Protein AF-A0A350JIN5-F1 (afdb_monomer_lite)

Radius of gyration: 14.82 Å; chains: 1; bounding box: 34×25×45 Å

Foldseek 3Di:
DFDDPVLVVLLVVLVVPQPFDWPDWDDDRPQQKIKTHGPVRWIKIKHWDWDFDQDPVRDTDTAIKMWIATSNDIDIGRDSVVVSVVSNVSSVVVVVVD

Secondary structure (DSSP, 8-state):
----HHHHHHHHHHHHHSSPPEEEEEEETTTTEEEEEETTS-EEEEEEEEEEEE-TTS-EEEEEEEEEEETTEEEEESSHHHHHHHHHHHHHHHHTT-

Structure (mmCIF, N/CA/C/O backbone):
data_AF-A0A350JIN5-F1
#
_entry.id   AF-A0A350JIN5-F1
#
loop_
_atom_site.group_PDB
_atom_site.id
_atom_site.type_symbol
_atom_site.label_atom_id
_atom_site.label_alt_id
_atom_site.label_comp_id
_atom_site.label_asym_id
_atom_site.label_entity_id
_atom_site.label_seq_id
_atom_site.pdbx_PDB_ins_code
_atom_site.Cartn_x
_atom_site.Cartn_y
_atom_site.Cartn_z
_atom_site.occupancy
_atom_site.B_iso_or_equiv
_atom_site.auth_seq_id
_atom_site.auth_comp_id
_atom_site.auth_asym_id
_atom_site.auth_atom_id
_atom_site.pdbx_PDB_model_num
ATOM 1 N N . MET A 1 1 ? -14.181 0.715 4.672 1.00 66.94 1 MET A N 1
ATOM 2 C CA . MET A 1 1 ? -13.038 1.590 5.009 1.00 66.94 1 MET A CA 1
ATOM 3 C C . MET A 1 1 ? -12.572 2.340 3.781 1.00 66.94 1 MET A C 1
ATOM 5 O O . MET A 1 1 ? -12.664 1.789 2.694 1.00 66.94 1 MET A O 1
ATOM 9 N N . ARG A 1 2 ? -12.103 3.582 3.933 1.00 74.31 2 ARG A N 1
ATOM 10 C CA . ARG A 1 2 ? -11.604 4.388 2.812 1.00 74.31 2 ARG A CA 1
ATOM 11 C C . ARG A 1 2 ? -10.149 4.775 3.046 1.00 74.31 2 ARG A C 1
ATOM 13 O O . ARG A 1 2 ? -9.771 5.015 4.191 1.00 74.31 2 ARG A O 1
ATOM 20 N N . PHE A 1 3 ? -9.358 4.872 1.981 1.00 74.56 3 PHE A N 1
ATOM 21 C CA . PHE A 1 3 ? -8.117 5.643 2.058 1.00 74.56 3 PHE A CA 1
ATOM 22 C C . PHE A 1 3 ? -8.427 7.121 2.260 1.00 74.56 3 PHE A C 1
ATOM 24 O O . PHE A 1 3 ? -9.393 7.653 1.699 1.00 74.56 3 PHE A O 1
ATOM 31 N N . GLN A 1 4 ? -7.612 7.787 3.068 1.00 81.62 4 GLN A N 1
ATOM 32 C CA . GLN A 1 4 ? -7.593 9.237 3.128 1.00 81.62 4 GLN A CA 1
ATOM 33 C C . GLN A 1 4 ? -6.894 9.763 1.872 1.00 81.62 4 GLN A C 1
ATOM 35 O O . GLN A 1 4 ? -5.999 9.127 1.324 1.00 81.62 4 GLN A O 1
ATOM 40 N N . GLN A 1 5 ? -7.301 10.938 1.394 1.00 81.25 5 GLN A N 1
ATOM 41 C CA . GLN A 1 5 ? -6.699 11.522 0.190 1.00 81.25 5 GLN A CA 1
ATOM 42 C C . GLN A 1 5 ? -5.197 11.791 0.372 1.00 81.25 5 GLN A C 1
ATOM 44 O O . GLN A 1 5 ? -4.419 11.591 -0.551 1.00 81.25 5 GLN A O 1
ATOM 49 N N . LYS A 1 6 ? -4.789 12.190 1.581 1.00 85.94 6 LYS A N 1
ATOM 50 C CA . LYS A 1 6 ? -3.387 12.453 1.924 1.00 85.94 6 LYS A CA 1
ATOM 51 C C . LYS A 1 6 ? -2.483 11.222 1.754 1.00 85.94 6 LYS A C 1
ATOM 53 O O . LYS A 1 6 ? -1.350 11.361 1.323 1.00 85.94 6 LYS A O 1
ATOM 58 N N . GLU A 1 7 ? -3.015 10.032 2.037 1.00 84.31 7 GLU A N 1
ATOM 59 C CA . GLU A 1 7 ? -2.308 8.746 1.954 1.00 84.31 7 GLU A CA 1
ATOM 60 C C . GLU A 1 7 ? -2.016 8.381 0.493 1.00 84.31 7 GLU A C 1
ATOM 62 O O . GLU A 1 7 ? -0.913 7.964 0.154 1.00 84.31 7 GLU A O 1
ATOM 67 N N . TYR A 1 8 ? -2.993 8.620 -0.388 1.00 83.69 8 TYR A N 1
ATOM 68 C CA . TYR A 1 8 ? -2.797 8.523 -1.833 1.00 83.69 8 TYR A CA 1
ATOM 69 C C . TYR A 1 8 ? -1.730 9.495 -2.323 1.00 83.69 8 TYR A C 1
ATOM 71 O O . TYR A 1 8 ? -0.806 9.080 -3.015 1.00 83.69 8 TYR A O 1
ATOM 79 N N . ASN A 1 9 ? -1.859 10.774 -1.953 1.00 87.31 9 ASN A N 1
ATOM 80 C CA . ASN A 1 9 ? -0.949 11.812 -2.418 1.00 87.31 9 ASN A CA 1
ATOM 81 C C . ASN A 1 9 ? 0.500 11.466 -2.039 1.00 87.31 9 ASN A C 1
ATOM 83 O O . ASN A 1 9 ? 1.357 11.495 -2.915 1.00 87.31 9 ASN A O 1
ATOM 87 N N . ALA A 1 10 ? 0.745 11.047 -0.791 1.00 87.75 10 ALA A N 1
ATOM 88 C CA . ALA A 1 10 ? 2.069 10.648 -0.311 1.00 87.75 10 ALA A CA 1
ATOM 89 C C . ALA A 1 10 ? 2.690 9.520 -1.157 1.00 87.75 10 ALA A C 1
ATOM 91 O O . ALA A 1 10 ? 3.791 9.674 -1.680 1.00 87.75 10 ALA A O 1
ATOM 92 N N . LEU A 1 11 ? 1.961 8.418 -1.369 1.00 85.38 11 LEU A N 1
ATOM 93 C CA . LEU A 1 11 ? 2.468 7.284 -2.153 1.00 85.38 11 LEU A CA 1
ATOM 94 C C . LEU A 1 11 ? 2.622 7.622 -3.640 1.00 85.38 11 LEU A C 1
ATOM 96 O O . LEU A 1 11 ? 3.607 7.236 -4.262 1.00 85.38 11 LEU A O 1
ATOM 100 N N . SER A 1 12 ? 1.675 8.370 -4.209 1.00 83.69 12 SER A N 1
ATOM 101 C CA . SER A 1 12 ? 1.752 8.804 -5.606 1.00 83.69 12 SER A CA 1
ATOM 102 C C . SER A 1 12 ? 2.947 9.722 -5.846 1.00 83.69 12 SER A C 1
ATOM 104 O O . SER A 1 12 ? 3.625 9.577 -6.853 1.00 83.69 12 SER A O 1
ATOM 106 N N . GLN A 1 13 ? 3.255 10.617 -4.903 1.00 88.38 13 GLN A N 1
ATOM 107 C CA . GLN A 1 13 ? 4.398 11.512 -5.003 1.00 88.38 13 GLN A CA 1
ATOM 108 C C . GLN A 1 13 ? 5.712 10.730 -4.996 1.00 88.38 13 GLN A C 1
ATOM 110 O O . GLN A 1 13 ? 6.573 11.031 -5.813 1.00 88.38 13 GLN A O 1
ATOM 115 N N . LEU A 1 14 ? 5.837 9.697 -4.153 1.00 86.06 14 LEU A N 1
ATOM 116 C CA . LEU A 1 14 ? 7.002 8.803 -4.147 1.00 86.06 14 LEU A CA 1
ATOM 117 C C . LEU A 1 14 ? 7.180 8.087 -5.495 1.00 86.06 14 LEU A C 1
ATOM 119 O O . LEU A 1 14 ? 8.287 8.053 -6.027 1.00 86.06 14 LEU A O 1
ATOM 123 N N . ILE A 1 15 ? 6.088 7.586 -6.083 1.00 84.44 15 ILE A N 1
ATOM 124 C CA . ILE A 1 15 ? 6.099 6.948 -7.410 1.00 84.44 15 ILE A CA 1
ATOM 125 C C . ILE A 1 15 ? 6.487 7.956 -8.499 1.00 84.44 15 ILE A C 1
ATOM 127 O O . ILE A 1 15 ? 7.369 7.673 -9.300 1.00 84.44 15 ILE A O 1
ATOM 131 N N . TYR A 1 16 ? 5.867 9.139 -8.531 1.00 82.38 16 TYR A N 1
ATOM 132 C CA . TYR A 1 16 ? 6.159 10.163 -9.542 1.00 82.38 16 TYR A CA 1
ATOM 133 C C . TYR A 1 16 ? 7.560 10.761 -9.409 1.00 82.38 16 TYR A C 1
ATOM 135 O O . TYR A 1 16 ? 8.121 11.205 -10.404 1.00 82.38 16 TYR A O 1
ATOM 143 N N . SER A 1 17 ? 8.117 10.790 -8.197 1.00 81.56 17 SER A N 1
ATOM 144 C CA . SER A 1 17 ? 9.511 11.183 -7.973 1.00 81.56 17 SER A CA 1
ATOM 145 C C . SER A 1 17 ? 10.509 10.090 -8.342 1.00 81.56 17 SER A C 1
ATOM 147 O O . SER A 1 17 ? 11.700 10.368 -8.431 1.00 81.56 17 SER A O 1
ATOM 149 N N . SER A 1 18 ? 10.045 8.852 -8.523 1.00 75.06 18 SER A N 1
ATOM 150 C CA . SER A 1 18 ? 10.900 7.766 -8.980 1.00 75.06 18 SER A CA 1
ATOM 151 C C . SER A 1 18 ? 11.149 7.910 -10.483 1.00 75.06 18 SER A C 1
ATOM 153 O O . SER A 1 18 ? 10.221 8.186 -11.241 1.00 75.06 18 SER A O 1
ATOM 155 N N . GLU A 1 19 ? 12.390 7.711 -10.930 1.00 72.06 19 GLU A N 1
ATOM 156 C CA . GLU A 1 19 ? 12.752 7.770 -12.359 1.00 72.06 19 GLU A CA 1
ATOM 157 C C . GLU A 1 19 ? 12.245 6.548 -13.154 1.00 72.06 19 GLU A C 1
ATOM 159 O O . GLU A 1 19 ? 12.461 6.433 -14.360 1.00 72.06 19 GLU A O 1
ATOM 164 N N . PHE A 1 20 ? 11.548 5.623 -12.492 1.00 70.56 20 PHE A N 1
ATOM 165 C CA . PHE A 1 20 ? 11.062 4.387 -13.084 1.00 70.56 20 PHE A CA 1
ATOM 166 C C . PHE A 1 20 ? 9.722 4.574 -13.802 1.00 70.56 20 PHE A C 1
ATOM 168 O O . PHE A 1 20 ? 8.746 5.065 -13.230 1.00 70.56 20 PHE A O 1
ATOM 175 N N . GLY A 1 21 ? 9.627 4.067 -15.032 1.00 68.56 21 GLY A N 1
ATOM 176 C CA . GLY A 1 21 ? 8.339 3.864 -15.696 1.00 68.56 21 GLY A CA 1
ATOM 177 C C . GLY A 1 21 ? 7.594 2.673 -15.086 1.00 68.56 21 GLY A C 1
ATOM 178 O O . GLY A 1 21 ? 8.126 1.566 -15.076 1.00 68.56 21 GLY A O 1
ATOM 179 N N . TYR A 1 22 ? 6.374 2.885 -14.582 1.00 78.12 22 TYR A N 1
ATOM 180 C CA . TYR A 1 22 ? 5.492 1.808 -14.114 1.00 78.12 22 TYR A CA 1
ATOM 181 C C . TYR A 1 22 ? 4.572 1.318 -15.242 1.00 78.12 22 TYR A C 1
ATOM 183 O O . TYR A 1 22 ? 4.096 2.114 -16.050 1.00 78.12 22 TYR A O 1
ATOM 191 N N . ASP A 1 23 ? 4.263 0.021 -15.257 1.00 82.00 23 ASP A N 1
ATOM 192 C CA . ASP A 1 23 ? 3.328 -0.577 -16.222 1.00 82.00 23 ASP A CA 1
ATOM 193 C C . ASP A 1 23 ? 1.878 -0.361 -15.798 1.00 82.00 23 ASP A C 1
ATOM 195 O O . ASP A 1 23 ? 0.985 -0.138 -16.616 1.00 82.00 23 ASP A O 1
ATOM 199 N N . SER A 1 24 ? 1.620 -0.469 -14.492 1.00 85.56 24 SER A N 1
ATOM 200 C CA . SER A 1 24 ? 0.283 -0.281 -13.950 1.00 85.56 24 SER A CA 1
ATOM 201 C C . SER A 1 24 ? 0.314 0.323 -12.556 1.00 85.56 24 SER A C 1
ATOM 203 O O . SER A 1 24 ? 1.146 -0.014 -11.712 1.00 85.56 24 SER A O 1
ATOM 205 N N . PHE A 1 25 ? -0.635 1.222 -12.316 1.00 87.06 25 PHE A N 1
ATOM 206 C CA . PHE A 1 25 ? -0.897 1.804 -11.013 1.00 87.06 25 PHE A CA 1
ATOM 207 C C . PHE A 1 25 ? -2.403 1.829 -10.775 1.00 87.06 25 PHE A C 1
ATOM 209 O O . PHE A 1 25 ? -3.168 2.426 -11.534 1.00 87.06 25 PHE A O 1
ATOM 216 N N . GLN A 1 26 ? -2.840 1.170 -9.708 1.00 88.00 26 GLN A N 1
ATOM 217 C CA . GLN A 1 26 ? -4.231 1.120 -9.296 1.00 88.00 26 GLN A CA 1
ATOM 218 C C . GLN A 1 26 ? -4.355 1.645 -7.874 1.00 88.00 26 GLN A C 1
ATOM 220 O O . GLN A 1 26 ? -3.735 1.121 -6.956 1.00 88.00 26 GLN A O 1
ATOM 225 N N . PHE A 1 27 ? -5.241 2.616 -7.666 1.00 84.38 27 PHE A N 1
ATOM 226 C CA . PHE A 1 27 ? -5.642 3.056 -6.336 1.00 84.38 27 PHE A CA 1
ATOM 227 C C . PHE A 1 27 ? -7.164 3.021 -6.203 1.00 84.38 27 PHE A C 1
ATOM 229 O O . PHE A 1 27 ? -7.900 3.707 -6.911 1.00 84.38 27 PHE A O 1
ATOM 236 N N . SER A 1 28 ? -7.656 2.222 -5.258 1.00 85.19 28 SER A N 1
ATOM 237 C CA . SER A 1 28 ? -9.073 2.125 -4.935 1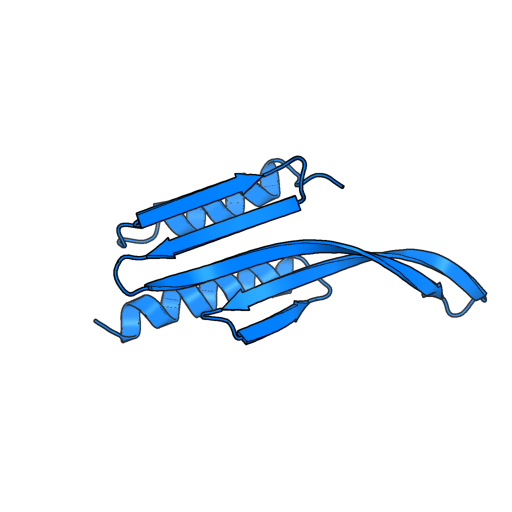.00 85.19 28 SER A CA 1
ATOM 238 C C . SER A 1 28 ? -9.341 2.671 -3.542 1.00 85.19 28 SER A C 1
ATOM 240 O O . SER A 1 28 ? -9.325 1.948 -2.541 1.00 85.19 28 SER A O 1
ATOM 242 N N . LYS A 1 29 ? -9.699 3.958 -3.485 1.00 77.88 29 LYS A N 1
ATOM 243 C CA . LYS A 1 29 ? -10.085 4.631 -2.237 1.00 77.88 29 LYS A CA 1
ATOM 244 C C . LYS A 1 29 ? -11.191 3.893 -1.494 1.00 77.88 29 LYS A C 1
ATOM 246 O O . LYS A 1 29 ? -11.131 3.791 -0.276 1.00 77.88 29 LYS A O 1
ATOM 251 N N . LYS A 1 30 ? -12.205 3.398 -2.216 1.00 80.50 30 LYS A N 1
ATOM 252 C CA . LYS A 1 30 ? -13.363 2.694 -1.636 1.00 80.50 30 LYS A CA 1
ATOM 253 C C . LYS A 1 30 ? -13.002 1.324 -1.069 1.00 80.50 30 LYS A C 1
ATOM 255 O O . LYS A 1 30 ? -13.616 0.919 -0.089 1.00 80.50 30 LYS A O 1
ATOM 260 N N . ARG A 1 31 ? -12.063 0.617 -1.703 1.00 80.25 31 ARG A N 1
ATOM 261 C CA . ARG A 1 31 ? -11.655 -0.731 -1.289 1.00 80.25 31 ARG A CA 1
ATOM 262 C C . ARG A 1 31 ? -10.482 -0.720 -0.321 1.00 80.25 31 ARG A C 1
ATOM 264 O O . ARG A 1 31 ? -10.197 -1.746 0.270 1.00 80.25 31 ARG A O 1
ATOM 271 N N . GLY A 1 32 ? -9.824 0.424 -0.141 1.00 83.62 32 GLY A N 1
ATOM 272 C CA . GLY A 1 32 ? -8.620 0.473 0.669 1.00 83.62 32 GLY A CA 1
ATOM 273 C C . GLY A 1 32 ? -7.495 -0.326 0.016 1.00 83.62 32 GLY A C 1
ATOM 274 O O . GLY A 1 32 ? -6.780 -1.014 0.730 1.00 83.62 32 GLY A O 1
ATOM 275 N N . ILE A 1 33 ? -7.350 -0.255 -1.311 1.00 86.81 33 ILE A N 1
ATOM 276 C CA . ILE A 1 33 ? -6.319 -0.986 -2.065 1.00 86.81 33 ILE A CA 1
ATOM 277 C C . ILE A 1 33 ? -5.451 0.004 -2.835 1.00 86.81 33 ILE A C 1
ATOM 279 O O . ILE A 1 33 ? -5.986 0.950 -3.420 1.00 86.81 33 ILE A O 1
ATOM 283 N N . LEU A 1 34 ? -4.148 -0.255 -2.902 1.00 89.00 34 LEU A N 1
ATOM 284 C CA . LEU A 1 34 ? -3.298 0.229 -3.988 1.00 89.00 34 LEU A CA 1
ATOM 285 C C . LEU A 1 34 ? -2.338 -0.853 -4.459 1.00 89.00 34 LEU A C 1
ATOM 287 O O . LEU A 1 34 ? -1.906 -1.695 -3.682 1.00 89.00 34 LEU A O 1
ATOM 291 N N . SER A 1 35 ? -2.069 -0.844 -5.754 1.00 89.62 35 SER A N 1
ATOM 292 C CA . SER A 1 35 ? -1.195 -1.783 -6.438 1.00 89.62 35 SER A CA 1
ATOM 293 C C . SER A 1 35 ? -0.363 -0.997 -7.432 1.00 89.62 35 SER A C 1
ATOM 295 O O . SER A 1 35 ? -0.908 -0.184 -8.177 1.00 89.62 35 SER A O 1
ATOM 297 N N . VAL A 1 36 ? 0.936 -1.245 -7.453 1.00 90.38 36 VAL A N 1
ATOM 298 C CA . VAL A 1 36 ? 1.851 -0.731 -8.468 1.00 90.38 36 VAL A CA 1
ATOM 299 C C . VAL A 1 36 ? 2.673 -1.889 -9.019 1.00 90.38 36 VAL A C 1
ATOM 301 O O . VAL A 1 36 ? 3.066 -2.794 -8.279 1.00 90.38 36 VAL A O 1
ATOM 304 N N . THR A 1 37 ? 2.888 -1.883 -10.328 1.00 88.69 37 THR A N 1
ATOM 305 C CA . THR A 1 37 ? 3.680 -2.888 -11.038 1.00 88.69 37 THR A CA 1
ATOM 306 C C . THR A 1 37 ? 4.623 -2.188 -12.001 1.00 88.69 37 THR A C 1
ATOM 308 O O . THR A 1 37 ? 4.187 -1.325 -12.763 1.00 88.69 37 THR A O 1
ATOM 311 N N . TYR A 1 38 ? 5.898 -2.561 -11.953 1.00 84.06 38 TYR A N 1
ATOM 312 C CA . TYR A 1 38 ? 6.954 -2.069 -12.837 1.00 84.06 38 TYR A CA 1
ATOM 313 C C . TYR A 1 38 ? 7.349 -3.133 -13.874 1.00 84.06 38 TYR A C 1
ATOM 315 O O . TYR A 1 38 ? 7.164 -4.326 -13.625 1.00 84.06 38 TYR A O 1
ATOM 323 N N . SER A 1 39 ? 7.949 -2.680 -14.984 1.00 67.56 39 SER A N 1
ATOM 324 C CA . SER A 1 39 ? 8.309 -3.415 -16.222 1.00 67.56 39 SER A CA 1
ATOM 325 C C . SER A 1 39 ? 9.143 -4.690 -16.064 1.00 67.56 39 SER A C 1
ATOM 327 O O . SER A 1 39 ? 9.304 -5.462 -17.007 1.00 67.56 39 SER A O 1
ATOM 329 N N . SER A 1 40 ? 9.622 -4.971 -14.857 1.00 70.62 40 SER A N 1
ATOM 330 C CA . SER A 1 40 ? 10.337 -6.186 -14.464 1.00 70.62 40 SER A CA 1
ATOM 331 C C . SER A 1 40 ? 9.456 -7.226 -13.750 1.00 70.62 40 SER A C 1
ATOM 333 O O . SER A 1 40 ? 9.972 -8.184 -13.176 1.00 70.62 40 SER A O 1
ATOM 335 N N . GLY A 1 41 ? 8.129 -7.040 -13.733 1.00 78.06 41 GLY A N 1
ATOM 336 C CA . GLY A 1 41 ? 7.192 -7.879 -12.973 1.00 78.06 41 GLY A CA 1
ATOM 337 C C . GLY A 1 41 ? 7.223 -7.618 -11.463 1.00 78.06 41 GLY A C 1
ATOM 338 O O . GLY A 1 41 ? 6.536 -8.299 -10.701 1.00 78.06 41 GLY A O 1
ATOM 339 N N . GLN A 1 42 ? 7.998 -6.618 -11.033 1.00 86.19 42 GLN A N 1
ATOM 340 C CA . GLN A 1 42 ? 8.106 -6.205 -9.641 1.00 86.19 42 GLN A CA 1
ATOM 341 C C . GLN A 1 42 ? 6.807 -5.533 -9.212 1.00 86.19 42 GLN A C 1
ATOM 343 O O . GLN A 1 42 ? 6.397 -4.521 -9.789 1.00 86.19 42 GLN A O 1
ATOM 348 N N . CYS A 1 43 ? 6.150 -6.095 -8.201 1.00 90.88 43 CYS A N 1
ATOM 349 C CA . CYS A 1 43 ? 4.860 -5.611 -7.738 1.00 90.88 43 CYS A CA 1
ATOM 350 C C . CYS A 1 43 ? 4.896 -5.244 -6.259 1.00 90.88 43 CYS A C 1
ATOM 352 O O . CYS A 1 43 ? 5.438 -5.967 -5.420 1.00 90.88 43 CYS A O 1
ATOM 354 N N . PHE A 1 44 ? 4.256 -4.120 -5.950 1.00 91.75 44 PHE A N 1
ATOM 355 C CA . PHE A 1 44 ? 3.917 -3.745 -4.592 1.00 91.75 44 PHE A CA 1
ATOM 356 C C . PHE A 1 44 ? 2.410 -3.590 -4.508 1.00 91.75 44 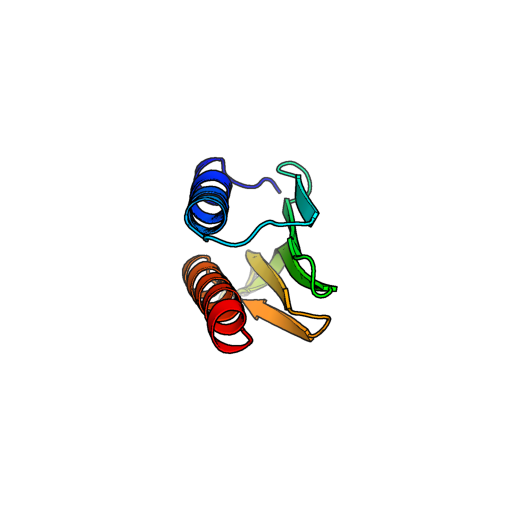PHE A C 1
ATOM 358 O O . PHE A 1 44 ? 1.815 -2.722 -5.153 1.00 91.75 44 PHE A O 1
ATOM 365 N N . GLN A 1 45 ? 1.784 -4.444 -3.713 1.00 91.81 45 GLN A N 1
ATOM 366 C CA . GLN A 1 45 ? 0.360 -4.369 -3.436 1.00 91.81 45 GLN A CA 1
ATOM 367 C C . GLN A 1 45 ? 0.135 -4.059 -1.978 1.00 91.81 45 GLN A C 1
ATOM 369 O O . GLN A 1 45 ? 0.915 -4.417 -1.101 1.00 91.81 45 GLN A O 1
ATOM 374 N N . PHE A 1 46 ? -0.982 -3.414 -1.715 1.00 88.50 46 PHE A N 1
ATOM 375 C CA . PHE A 1 46 ? -1.325 -2.985 -0.388 1.00 88.50 46 PHE A CA 1
ATOM 376 C C . PHE A 1 46 ? -2.831 -2.989 -0.195 1.00 88.50 46 PHE A C 1
ATOM 378 O O . PHE A 1 46 ? -3.606 -2.627 -1.086 1.00 88.50 46 PHE A O 1
ATOM 385 N N . HIS A 1 47 ? -3.235 -3.379 1.007 1.00 89.94 47 HIS A N 1
ATOM 386 C CA . HIS A 1 47 ? -4.621 -3.460 1.414 1.00 89.94 47 HIS A CA 1
ATOM 387 C C . HIS A 1 47 ? -4.789 -3.018 2.869 1.00 89.94 47 HIS A C 1
ATOM 389 O O . HIS A 1 47 ? -4.127 -3.524 3.775 1.00 89.94 47 HIS A O 1
ATOM 395 N N . ARG A 1 48 ? -5.723 -2.095 3.103 1.00 88.75 48 ARG A N 1
ATOM 396 C CA . ARG A 1 48 ? -6.170 -1.703 4.441 1.00 88.75 48 ARG A CA 1
ATOM 397 C C . ARG A 1 48 ? -7.169 -2.721 4.966 1.00 88.75 48 ARG A C 1
ATOM 399 O O . ARG A 1 48 ? -8.223 -2.914 4.359 1.00 88.75 48 ARG A O 1
ATOM 406 N N . LYS A 1 49 ? -6.898 -3.292 6.134 1.00 84.25 49 LYS A N 1
ATOM 407 C CA . LYS A 1 49 ? -7.788 -4.241 6.805 1.00 84.25 49 LYS A CA 1
ATOM 408 C C . LYS A 1 49 ? -8.223 -3.693 8.163 1.00 84.25 49 LYS A C 1
ATOM 410 O O . LYS A 1 49 ? -7.411 -3.185 8.918 1.00 84.25 49 LYS A O 1
ATOM 415 N N . GLU A 1 50 ? -9.523 -3.748 8.442 1.00 85.94 50 GLU A N 1
ATOM 416 C CA . GLU A 1 50 ? -10.058 -3.443 9.771 1.00 85.94 50 GLU A CA 1
ATOM 417 C C . GLU A 1 50 ? -10.174 -4.788 10.463 1.00 85.94 50 GLU A C 1
ATOM 419 O O . GLU A 1 50 ? -10.829 -5.697 9.944 1.00 85.94 50 GLU A O 1
ATOM 424 N N . THR A 1 51 ? -9.499 -4.935 11.588 1.00 85.31 51 THR A N 1
ATOM 425 C CA . THR A 1 51 ? -9.645 -6.090 12.459 1.00 85.31 51 THR A CA 1
ATOM 426 C C . THR A 1 51 ? -10.308 -5.638 13.745 1.00 85.31 51 THR A C 1
ATOM 428 O O . THR A 1 51 ? -10.112 -4.518 14.211 1.00 85.31 51 THR A O 1
ATOM 431 N N . THR A 1 52 ? -11.145 -6.495 14.313 1.00 90.06 52 THR A N 1
ATOM 432 C CA . THR A 1 52 ? -11.669 -6.272 15.658 1.00 90.06 52 THR A CA 1
ATOM 433 C C . THR A 1 52 ? -10.784 -7.062 16.607 1.00 90.06 52 THR A C 1
ATOM 435 O O . THR A 1 52 ? -10.714 -8.286 16.496 1.00 90.06 52 THR A O 1
ATOM 438 N N . LYS A 1 53 ? -10.082 -6.373 17.507 1.00 88.75 53 LYS A N 1
ATOM 439 C CA . LYS A 1 53 ? -9.244 -6.992 18.540 1.00 88.75 53 LYS A CA 1
ATOM 440 C C . LYS A 1 53 ? -9.907 -6.798 19.901 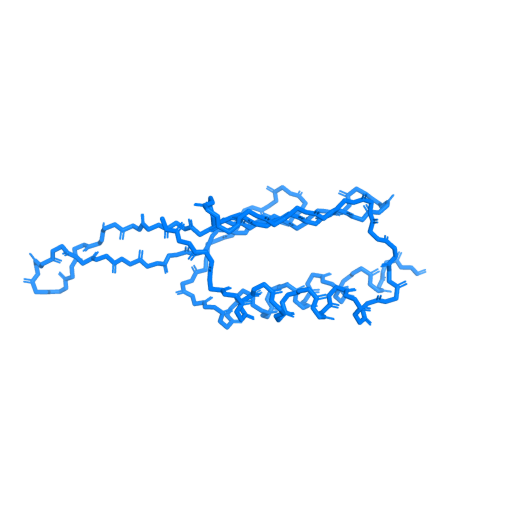1.00 88.75 53 LYS A C 1
ATOM 442 O O . LYS A 1 53 ? -10.578 -5.794 20.137 1.00 88.75 53 LYS A O 1
ATOM 447 N N . LEU A 1 54 ? -9.752 -7.782 20.779 1.00 92.94 54 LEU A N 1
ATOM 448 C CA . LEU A 1 54 ? -10.145 -7.650 22.177 1.00 92.94 54 LEU A CA 1
ATOM 449 C C . LEU A 1 54 ? -9.013 -6.928 22.912 1.00 92.94 54 LEU A C 1
ATOM 451 O O . LEU A 1 54 ? -7.875 -7.393 22.870 1.00 92.94 54 LEU A O 1
ATOM 455 N N . ASP A 1 55 ? -9.306 -5.789 23.531 1.00 89.94 55 ASP A N 1
ATOM 456 C CA . ASP A 1 55 ? -8.312 -5.030 24.290 1.00 89.94 55 ASP A CA 1
ATOM 457 C C . ASP A 1 55 ? -8.102 -5.593 25.713 1.00 89.94 55 ASP A C 1
ATOM 459 O O . ASP A 1 55 ? -8.770 -6.537 26.151 1.00 89.94 55 ASP A O 1
ATOM 463 N N . SER A 1 56 ? -7.164 -5.003 26.459 1.00 93.00 56 SER A N 1
ATOM 464 C CA . SER A 1 56 ? -6.859 -5.385 27.847 1.00 93.00 56 SER A CA 1
ATOM 465 C C . SER A 1 56 ? -8.032 -5.191 28.816 1.00 93.00 56 SER A C 1
ATOM 467 O O . SER A 1 56 ? -8.070 -5.833 29.865 1.00 93.00 56 SER A O 1
ATOM 469 N N . ASN A 1 57 ? -9.013 -4.362 28.455 1.00 94.69 57 ASN A N 1
ATOM 470 C CA . ASN A 1 57 ? -10.226 -4.105 29.226 1.00 94.69 57 ASN A CA 1
ATOM 471 C C . ASN A 1 57 ? -11.386 -5.029 28.819 1.00 94.69 57 ASN A C 1
ATOM 473 O O . ASN A 1 57 ? -12.516 -4.828 29.268 1.00 94.69 57 ASN A O 1
ATOM 477 N N . LYS A 1 58 ? -11.123 -6.050 27.988 1.00 92.38 58 LYS A N 1
ATOM 478 C CA . LYS A 1 58 ? -12.123 -6.969 27.421 1.00 92.38 58 LYS A CA 1
ATOM 479 C C . LYS A 1 58 ? -13.174 -6.259 26.559 1.00 92.38 58 LYS A C 1
ATOM 481 O O . LYS A 1 58 ? -14.308 -6.729 26.455 1.00 92.38 58 LYS A O 1
ATOM 486 N N . GLN A 1 59 ? -12.808 -5.150 25.923 1.00 94.56 59 GLN A N 1
ATOM 487 C CA . GLN A 1 59 ? -13.653 -4.445 24.968 1.00 94.56 59 GLN A CA 1
ATOM 488 C C . GLN A 1 59 ? -13.213 -4.751 23.537 1.00 94.56 59 GLN A C 1
ATOM 490 O O . GLN A 1 59 ? -12.025 -4.812 23.213 1.00 94.56 59 GLN A O 1
ATOM 495 N N . TRP A 1 60 ? -14.191 -4.959 22.657 1.00 92.81 60 TRP A N 1
ATOM 496 C CA . TRP A 1 60 ? -13.937 -5.109 21.230 1.00 92.81 60 TRP A CA 1
ATOM 497 C C . TRP A 1 60 ? -13.615 -3.746 20.631 1.00 92.81 60 TRP A C 1
ATOM 499 O O . TRP A 1 60 ? -14.481 -2.876 20.540 1.00 92.81 60 TRP A O 1
ATOM 509 N N . THR A 1 61 ? -12.375 -3.573 20.196 1.00 91.00 61 THR A N 1
ATOM 510 C CA . THR A 1 61 ? -11.906 -2.340 19.570 1.00 91.00 61 THR A CA 1
ATOM 511 C C . THR A 1 61 ? -11.586 -2.586 18.105 1.00 91.00 61 THR 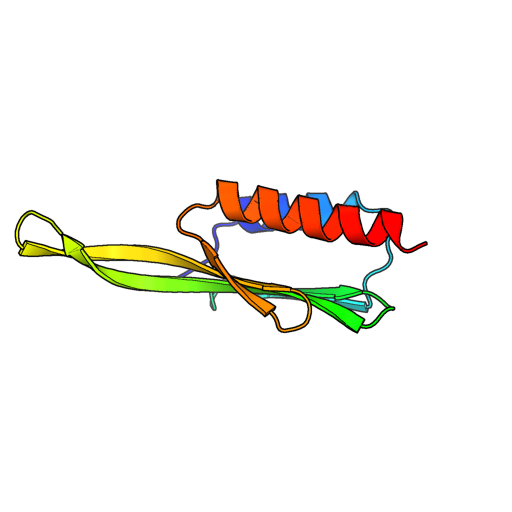A C 1
ATOM 513 O O . THR A 1 61 ? -11.099 -3.647 17.705 1.00 91.00 61 THR A O 1
ATOM 516 N N . LYS A 1 62 ? -11.907 -1.594 17.273 1.00 88.19 62 LYS A N 1
ATOM 517 C CA . LYS A 1 62 ? -11.528 -1.603 15.863 1.00 88.19 62 LYS A CA 1
ATOM 518 C C . LYS A 1 62 ? -10.074 -1.189 15.746 1.00 88.19 62 LYS A C 1
ATOM 520 O O . LYS A 1 62 ? -9.683 -0.135 16.241 1.00 88.19 62 LYS A O 1
ATOM 525 N N . HIS A 1 63 ? -9.306 -1.999 15.046 1.00 84.94 63 HIS A N 1
ATOM 526 C CA . HIS A 1 63 ? -7.907 -1.775 14.771 1.00 84.94 63 HIS A CA 1
ATOM 527 C C . HIS A 1 63 ? -7.695 -1.759 13.258 1.00 84.94 63 HIS A C 1
ATOM 529 O O . HIS A 1 63 ? -8.294 -2.544 12.520 1.00 84.94 63 HIS A O 1
ATOM 535 N N . VAL A 1 64 ? -6.885 -0.818 12.783 1.00 84.31 64 VAL A N 1
ATOM 536 C CA . VAL A 1 64 ? -6.564 -0.697 11.362 1.00 84.31 64 VAL A CA 1
ATOM 537 C C . VAL A 1 64 ? -5.185 -1.286 11.152 1.00 84.31 64 VAL A C 1
ATOM 539 O O . VAL A 1 64 ? -4.209 -0.772 11.679 1.00 84.31 64 VAL A O 1
ATOM 542 N N . GLU A 1 65 ? -5.129 -2.338 10.351 1.00 86.50 65 GLU A N 1
ATOM 543 C CA . GLU A 1 65 ? -3.900 -2.990 9.925 1.00 86.50 65 GLU A CA 1
ATOM 544 C C . GLU A 1 65 ? -3.676 -2.746 8.438 1.00 86.50 65 GLU A C 1
ATOM 546 O O . GLU A 1 65 ? -4.607 -2.500 7.654 1.00 86.50 65 GLU A O 1
ATOM 551 N N . PHE A 1 66 ? -2.424 -2.878 8.032 1.00 88.12 66 PHE A N 1
ATOM 552 C CA . PHE A 1 66 ? -2.019 -2.794 6.645 1.00 88.12 66 PHE A CA 1
ATOM 553 C C . PHE A 1 66 ? -1.399 -4.123 6.249 1.00 88.12 66 PHE A C 1
ATOM 555 O O . PHE A 1 66 ? -0.480 -4.613 6.896 1.00 88.12 66 PHE A O 1
ATOM 562 N N . ARG A 1 67 ? -1.906 -4.716 5.173 1.00 90.31 67 ARG A N 1
ATOM 563 C CA . ARG A 1 67 ? -1.273 -5.868 4.544 1.00 90.31 67 ARG A CA 1
ATOM 564 C C . ARG A 1 67 ? -0.604 -5.397 3.272 1.00 90.31 67 ARG A C 1
ATOM 566 O O . ARG A 1 67 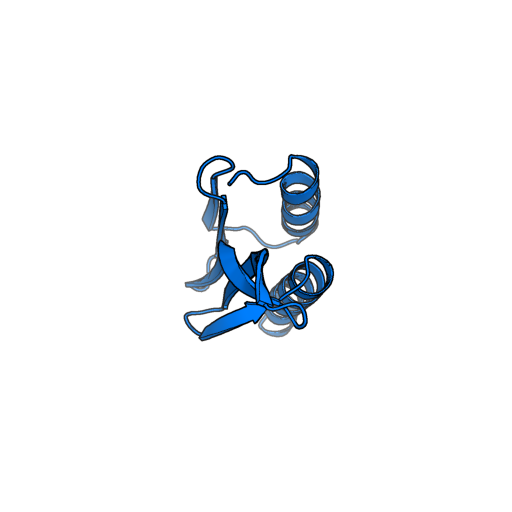? -1.268 -4.775 2.443 1.00 90.31 67 ARG A O 1
ATOM 573 N N . ILE A 1 68 ? 0.679 -5.686 3.132 1.00 92.62 68 ILE A N 1
ATOM 574 C CA . ILE A 1 68 ? 1.430 -5.419 1.910 1.00 92.62 68 ILE A CA 1
ATOM 575 C C . ILE A 1 68 ? 1.856 -6.738 1.271 1.00 92.62 68 ILE A C 1
ATOM 577 O O . ILE A 1 68 ? 1.992 -7.747 1.963 1.00 92.62 68 ILE A O 1
ATOM 581 N N . TRP A 1 69 ? 2.052 -6.718 -0.040 1.00 93.31 69 TRP A N 1
ATOM 582 C CA . TRP A 1 69 ? 2.674 -7.789 -0.802 1.00 93.31 69 TRP A CA 1
ATOM 583 C C . TRP A 1 69 ? 3.794 -7.197 -1.639 1.00 93.31 69 TRP A C 1
ATOM 585 O O . TRP A 1 69 ? 3.550 -6.265 -2.403 1.00 93.31 69 TRP A O 1
ATOM 595 N N . VAL A 1 7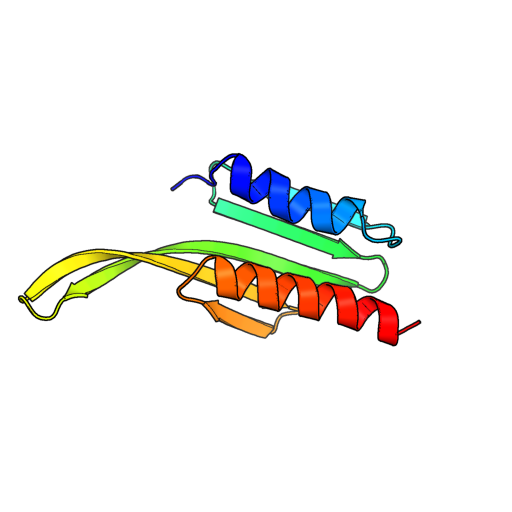0 ? 4.990 -7.756 -1.508 1.00 90.25 70 VAL A N 1
ATOM 596 C CA . VAL A 1 70 ? 6.151 -7.415 -2.331 1.00 90.25 70 VAL A CA 1
ATOM 597 C C . VAL A 1 70 ? 6.519 -8.659 -3.118 1.00 90.25 70 VAL A C 1
ATOM 599 O O . VAL A 1 70 ? 6.925 -9.648 -2.523 1.00 90.25 70 VAL A O 1
ATOM 602 N N . ASN A 1 71 ? 6.323 -8.655 -4.437 1.00 84.88 71 ASN A N 1
ATOM 603 C CA . ASN A 1 71 ? 6.614 -9.815 -5.296 1.00 84.88 71 ASN A CA 1
ATOM 604 C C . ASN A 1 71 ? 6.014 -11.148 -4.794 1.00 84.88 71 ASN A C 1
ATOM 606 O O . ASN A 1 71 ? 6.627 -12.202 -4.939 1.00 84.88 71 ASN A O 1
ATOM 610 N N . ASN A 1 72 ? 4.795 -11.093 -4.244 1.00 80.50 72 ASN A N 1
ATOM 611 C CA . ASN A 1 72 ? 4.043 -12.187 -3.602 1.00 80.50 72 ASN A CA 1
ATOM 612 C C . ASN A 1 72 ? 4.374 -12.494 -2.130 1.00 80.50 72 ASN A C 1
ATOM 614 O O . ASN A 1 72 ? 3.600 -13.218 -1.498 1.00 80.50 72 ASN A O 1
ATOM 618 N N . ASP A 1 73 ? 5.403 -11.885 -1.541 1.00 88.88 73 ASP A N 1
ATOM 619 C CA . ASP A 1 73 ? 5.672 -12.010 -0.107 1.00 88.88 73 ASP A CA 1
ATOM 620 C C . ASP A 1 73 ? 4.767 -11.078 0.696 1.00 88.88 73 ASP A C 1
ATOM 622 O O . ASP A 1 73 ? 4.788 -9.858 0.524 1.00 88.88 73 ASP A O 1
ATOM 626 N N . ALA A 1 74 ? 3.945 -11.657 1.573 1.00 91.00 74 ALA A N 1
ATOM 627 C CA . ALA A 1 74 ? 2.973 -10.915 2.364 1.00 91.00 74 ALA A CA 1
ATOM 628 C C . ALA A 1 74 ? 3.546 -10.491 3.723 1.00 91.00 74 ALA A C 1
ATOM 630 O O . ALA A 1 74 ? 4.019 -11.330 4.488 1.00 91.00 74 ALA A O 1
ATOM 631 N N . LEU A 1 75 ? 3.386 -9.214 4.072 1.00 91.75 75 LEU A N 1
ATOM 632 C CA . LEU A 1 75 ? 3.753 -8.663 5.377 1.00 91.75 75 LEU A CA 1
ATOM 633 C C . LEU A 1 75 ? 2.570 -7.907 5.998 1.00 91.75 75 LEU A C 1
ATOM 635 O O . LEU A 1 75 ? 1.797 -7.246 5.299 1.00 91.75 75 LEU A O 1
ATOM 639 N N . MET A 1 76 ? 2.424 -8.022 7.318 1.00 91.00 76 MET A N 1
ATOM 640 C CA . MET A 1 76 ? 1.441 -7.283 8.112 1.00 91.00 76 MET A CA 1
ATOM 641 C C . MET A 1 76 ? 2.137 -6.139 8.847 1.00 91.00 76 MET A C 1
ATOM 643 O O . MET A 1 76 ? 3.175 -6.356 9.463 1.00 91.00 76 MET A O 1
ATOM 647 N N . LEU A 1 77 ? 1.551 -4.946 8.785 1.00 89.75 77 LEU A N 1
ATOM 648 C CA . LEU A 1 77 ? 2.037 -3.724 9.421 1.00 89.75 77 LEU A CA 1
ATOM 649 C C . LEU A 1 77 ? 0.916 -3.110 10.262 1.00 89.75 77 LEU A C 1
ATOM 651 O O . LEU A 1 77 ? -0.263 -3.189 9.894 1.00 89.75 77 LEU A O 1
ATOM 655 N N . GLU A 1 78 ? 1.277 -2.470 11.366 1.00 87.62 78 GLU A N 1
ATOM 656 C CA . GLU A 1 78 ? 0.315 -1.911 12.323 1.00 87.62 78 GLU A CA 1
ATOM 657 C C . GLU A 1 78 ? 0.193 -0.390 12.195 1.00 87.62 78 GLU A C 1
ATOM 659 O O . GLU A 1 78 ? -0.772 0.212 12.669 1.00 87.62 78 GLU A O 1
ATOM 664 N N . THR A 1 79 ? 1.137 0.254 11.504 1.00 87.62 79 THR A N 1
ATOM 665 C CA . THR A 1 79 ? 1.163 1.710 11.356 1.00 87.62 79 THR A CA 1
ATOM 666 C C . THR A 1 79 ? 1.360 2.166 9.913 1.00 87.62 79 THR A C 1
ATOM 668 O O . THR A 1 79 ? 1.920 1.473 9.065 1.00 87.62 79 THR A O 1
ATOM 671 N N . TRP A 1 80 ? 0.915 3.394 9.632 1.00 85.88 80 TRP A N 1
ATOM 672 C CA . TRP A 1 80 ? 1.157 4.046 8.343 1.00 85.88 80 TRP A CA 1
ATOM 673 C C . TRP A 1 80 ? 2.651 4.320 8.101 1.00 85.88 80 TRP A C 1
ATOM 675 O O . TRP A 1 80 ? 3.134 4.148 6.988 1.00 85.88 80 TRP A O 1
ATOM 685 N N . SER A 1 81 ? 3.390 4.685 9.154 1.00 90.19 81 SER A N 1
ATOM 686 C CA . SER A 1 81 ? 4.834 4.953 9.080 1.00 90.19 81 SER A CA 1
ATOM 687 C C . SER A 1 81 ? 5.619 3.723 8.610 1.00 90.19 81 SER A C 1
ATOM 689 O O . SER A 1 81 ? 6.454 3.809 7.712 1.00 90.19 81 SER A O 1
ATOM 691 N N . GLU A 1 82 ? 5.292 2.539 9.140 1.00 91.06 82 GLU A N 1
ATOM 692 C CA . GLU A 1 82 ? 5.897 1.284 8.683 1.00 91.06 82 GLU A CA 1
ATOM 693 C C . GLU A 1 82 ? 5.631 1.019 7.200 1.00 91.06 82 GLU A C 1
ATOM 695 O O . GLU A 1 82 ? 6.504 0.506 6.498 1.00 91.06 82 GLU A O 1
ATOM 700 N N . LEU A 1 83 ? 4.441 1.370 6.709 1.00 90.31 83 LEU A N 1
ATOM 701 C CA . LEU A 1 83 ? 4.095 1.212 5.302 1.00 90.31 83 LEU A CA 1
ATOM 702 C C . LEU A 1 83 ? 4.941 2.121 4.409 1.00 90.31 83 LEU A C 1
ATOM 704 O O . LEU A 1 83 ? 5.480 1.642 3.413 1.00 90.31 83 LEU A O 1
ATOM 708 N N . GLU A 1 84 ? 5.109 3.392 4.775 1.00 90.19 84 GLU A N 1
ATOM 709 C CA . GLU A 1 84 ? 5.963 4.328 4.032 1.00 90.19 84 GLU A CA 1
ATOM 710 C C . GLU A 1 84 ? 7.424 3.860 4.004 1.00 90.19 84 GLU A C 1
ATOM 712 O O . GLU A 1 84 ? 8.060 3.882 2.946 1.00 90.19 84 GLU A O 1
ATOM 717 N N . ILE A 1 85 ? 7.941 3.357 5.132 1.00 91.69 85 ILE A N 1
ATOM 718 C CA . ILE A 1 85 ? 9.294 2.791 5.221 1.00 91.69 85 ILE A CA 1
ATOM 719 C C . ILE A 1 85 ? 9.443 1.586 4.285 1.00 91.69 85 ILE A C 1
ATOM 721 O O . ILE A 1 85 ? 10.405 1.523 3.519 1.00 91.69 85 ILE A O 1
ATOM 725 N N . ASN A 1 86 ? 8.512 0.628 4.327 1.00 92.56 86 ASN A N 1
ATOM 726 C CA . ASN A 1 86 ? 8.579 -0.570 3.484 1.00 92.56 86 ASN A CA 1
ATOM 727 C C . ASN A 1 86 ? 8.441 -0.232 1.997 1.00 92.56 86 ASN A C 1
ATOM 729 O O . ASN A 1 86 ? 9.177 -0.780 1.179 1.00 92.56 86 ASN A O 1
ATOM 733 N N . PHE A 1 87 ? 7.553 0.700 1.649 1.00 90.75 87 PHE A N 1
ATOM 734 C CA . PHE A 1 87 ? 7.378 1.146 0.271 1.00 90.75 87 PHE A CA 1
ATOM 735 C C . PHE A 1 87 ? 8.634 1.839 -0.267 1.00 90.75 87 PHE A C 1
ATOM 737 O O . PHE A 1 87 ? 9.092 1.522 -1.360 1.00 90.75 87 PHE A O 1
ATOM 744 N N . THR A 1 88 ? 9.249 2.718 0.529 1.00 90.50 88 THR A N 1
ATOM 745 C CA . THR A 1 88 ? 10.493 3.415 0.161 1.00 90.50 88 THR A CA 1
ATOM 746 C C . THR A 1 88 ? 11.667 2.448 0.020 1.00 90.50 88 THR A C 1
ATOM 748 O O . THR A 1 88 ? 12.451 2.558 -0.923 1.00 90.50 88 THR A O 1
ATOM 751 N N . LYS A 1 89 ? 11.786 1.469 0.929 1.00 90.38 89 LYS A N 1
ATOM 752 C CA . LYS A 1 89 ? 12.795 0.400 0.842 1.00 90.38 89 LYS A CA 1
ATOM 753 C C . LYS A 1 89 ? 12.625 -0.425 -0.427 1.00 90.38 89 LYS A C 1
ATOM 755 O O . LYS A 1 89 ? 13.604 -0.661 -1.127 1.00 90.38 89 LYS A O 1
ATOM 760 N N . TRP A 1 90 ? 11.393 -0.831 -0.728 1.00 90.12 90 TRP A N 1
ATOM 761 C CA . TRP A 1 90 ? 11.089 -1.564 -1.949 1.00 90.12 90 TRP A CA 1
ATOM 762 C C . TRP A 1 90 ? 11.430 -0.738 -3.195 1.00 90.12 90 TRP A C 1
ATOM 764 O O . TRP A 1 90 ? 12.220 -1.202 -4.011 1.00 90.12 90 TRP A O 1
ATOM 774 N N . LEU A 1 91 ? 10.961 0.511 -3.294 1.00 87.81 91 LEU A N 1
ATOM 775 C CA . LEU A 1 91 ? 11.329 1.420 -4.389 1.00 87.81 91 LEU A CA 1
ATOM 776 C C . LEU A 1 91 ? 12.851 1.573 -4.533 1.00 87.81 91 LEU A C 1
ATOM 778 O O . LEU A 1 91 ? 13.373 1.548 -5.641 1.00 87.81 91 LEU A O 1
ATOM 782 N N . SER A 1 92 ? 13.580 1.680 -3.420 1.00 86.69 92 SER A N 1
ATOM 783 C CA . SER A 1 92 ? 15.044 1.800 -3.440 1.00 86.69 92 SER A CA 1
ATOM 784 C C . SER A 1 92 ? 15.728 0.524 -3.935 1.00 86.69 92 SER A C 1
ATOM 786 O O . SER A 1 92 ? 16.735 0.610 -4.628 1.00 86.69 92 SER A O 1
ATOM 788 N N . SER A 1 93 ? 15.177 -0.655 -3.628 1.00 86.19 93 SER A N 1
ATOM 789 C CA . SER A 1 93 ? 15.708 -1.937 -4.116 1.00 86.19 93 SER A CA 1
ATOM 790 C C . SER A 1 93 ? 15.594 -2.101 -5.634 1.00 86.19 93 SER A C 1
ATOM 792 O O . SER A 1 93 ? 16.414 -2.791 -6.242 1.00 86.19 93 SER A O 1
ATOM 794 N N . LEU A 1 94 ? 14.636 -1.406 -6.258 1.00 82.38 94 LEU A N 1
ATOM 795 C CA . LEU A 1 94 ? 14.527 -1.349 -7.714 1.00 82.38 94 LEU A CA 1
ATOM 796 C C . LEU A 1 94 ? 15.726 -0.610 -8.336 1.00 82.38 94 LEU A C 1
ATOM 798 O O . LEU A 1 94 ? 16.184 -1.025 -9.393 1.00 82.38 94 LEU A O 1
ATOM 802 N N . ASN A 1 95 ? 16.291 0.406 -7.659 1.00 68.25 95 ASN A N 1
ATOM 803 C CA . ASN A 1 95 ? 17.475 1.148 -8.141 1.00 68.25 95 ASN A CA 1
ATOM 804 C C . ASN A 1 95 ? 18.743 0.291 -8.135 1.00 68.25 95 ASN A C 1
ATOM 806 O O . ASN A 1 95 ? 19.617 0.474 -8.973 1.00 68.25 95 ASN A O 1
ATOM 810 N N . SER A 1 96 ? 18.873 -0.624 -7.173 1.00 60.03 96 SER A N 1
ATOM 811 C CA . SER A 1 96 ? 20.074 -1.458 -7.018 1.00 60.03 96 SER A CA 1
ATOM 812 C C . SER A 1 96 ? 20.130 -2.649 -7.980 1.00 60.03 96 SER A C 1
ATOM 814 O O . SER A 1 96 ? 21.111 -3.386 -7.960 1.00 60.03 96 SER A O 1
ATOM 816 N N . SER A 1 97 ? 19.071 -2.867 -8.767 1.00 52.41 97 SER A N 1
ATOM 817 C CA . SER A 1 97 ? 18.935 -4.007 -9.687 1.00 52.41 97 SER A CA 1
ATOM 818 C C . SER A 1 97 ? 19.171 -3.638 -11.162 1.00 52.41 97 SER A C 1
ATOM 820 O O . SER A 1 97 ? 19.074 -4.511 -12.025 1.00 52.41 97 SER A O 1
ATOM 822 N N . THR A 1 98 ? 19.460 -2.363 -11.439 1.00 46.22 98 THR A N 1
ATOM 823 C CA . THR A 1 98 ? 19.893 -1.803 -12.735 1.00 46.22 98 THR A CA 1
ATOM 824 C C . THR A 1 98 ? 21.393 -1.576 -12.743 1.00 46.22 98 THR A C 1
ATOM 826 O O . THR A 1 98 ? 22.015 -1.891 -13.780 1.00 46.22 98 THR A O 1
#

Sequence (98 aa):
MRFQQKEYNALSQLIYSSEFGYDSFQFSKKRGILSVTYSSGQCFQFHRKETTKLDSNKQWTKHVEFRIWVNNDALMLETWSELEINFTKWLSSLNSST

pLDDT: mean 84.71, std 8.51, range [46.22, 94.69]